Protein AF-A0A961LY29-F1 (afdb_monomer_lite)

Foldseek 3Di:
DVVQVVVLVVVCVVVVVPDDDLVVCLVSVVSRDPDPVVSVVSNPCNVVVVSVVVVVVPDDD

Sequence (61 aa):
GVAETIDWAKCLLALDVIALSPEVIADTLGAILKYQDDIARIQGSEAKKILDEARKSLQPA

Radius of gyration: 12.0 Å; chains: 1; bounding box: 28×26×25 Å

pLDDT: mean 82.19, std 6.92, range [52.78, 89.88]

Structure (mmCIF, N/CA/C/O backbone):
data_AF-A0A961LY29-F1
#
_entry.id   AF-A0A961LY29-F1
#
loop_
_atom_site.group_PDB
_atom_site.id
_atom_site.type_symbol
_atom_site.label_atom_id
_atom_site.label_alt_id
_atom_site.label_comp_id
_atom_site.label_asym_id
_atom_site.label_entity_id
_atom_site.label_seq_id
_atom_site.pdbx_PDB_ins_code
_atom_site.Cartn_x
_atom_site.Cartn_y
_atom_site.Cartn_z
_atom_site.occupancy
_atom_site.B_iso_or_equiv
_atom_site.auth_seq_id
_atom_site.auth_comp_id
_atom_site.auth_asym_id
_atom_site.auth_atom_id
_atom_site.pdbx_PDB_model_num
ATOM 1 N N . GLY A 1 1 ? 11.556 7.296 -0.910 1.00 69.50 1 GLY A N 1
ATOM 2 C CA . GLY A 1 1 ? 11.616 8.756 -1.127 1.00 69.50 1 GLY A CA 1
ATOM 3 C C . GLY A 1 1 ? 10.303 9.248 -1.707 1.00 69.50 1 GLY A C 1
ATOM 4 O O . GLY A 1 1 ? 9.553 8.442 -2.236 1.00 69.50 1 GLY A O 1
ATOM 5 N N . VAL A 1 2 ? 10.004 10.551 -1.612 1.00 80.81 2 VAL A N 1
ATOM 6 C CA . VAL A 1 2 ? 8.691 11.105 -2.023 1.00 80.81 2 VAL A CA 1
ATOM 7 C C . VAL A 1 2 ? 8.377 10.830 -3.502 1.00 80.81 2 VAL A C 1
ATOM 9 O O . VAL A 1 2 ? 7.245 10.491 -3.827 1.00 80.81 2 VAL A O 1
ATOM 12 N N . ALA A 1 3 ? 9.378 10.903 -4.386 1.00 85.44 3 ALA A N 1
ATOM 13 C CA . ALA A 1 3 ? 9.211 10.607 -5.812 1.00 85.44 3 ALA A CA 1
ATOM 14 C C . ALA A 1 3 ? 8.762 9.155 -6.066 1.00 85.44 3 ALA A C 1
ATOM 16 O O . ALA A 1 3 ? 7.796 8.930 -6.786 1.00 85.44 3 ALA A O 1
ATOM 17 N N . GLU A 1 4 ? 9.395 8.184 -5.403 1.00 82.44 4 GLU A N 1
ATOM 18 C CA . GLU A 1 4 ? 9.067 6.758 -5.550 1.00 82.44 4 GLU A CA 1
ATOM 19 C C . GLU A 1 4 ? 7.651 6.451 -5.029 1.00 82.44 4 GLU A C 1
ATOM 21 O O . GLU A 1 4 ? 6.926 5.658 -5.622 1.00 82.44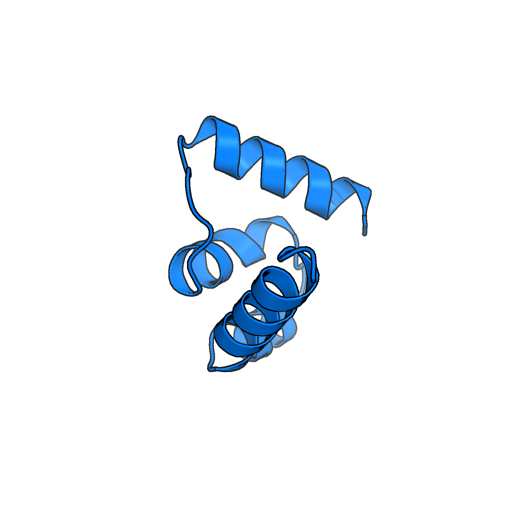 4 GLU A O 1
ATOM 26 N N . THR A 1 5 ? 7.213 7.127 -3.959 1.00 85.69 5 THR A N 1
ATOM 27 C CA . THR A 1 5 ? 5.842 7.000 -3.438 1.00 85.69 5 THR A CA 1
ATOM 28 C C . THR A 1 5 ? 4.800 7.588 -4.394 1.00 85.69 5 THR A C 1
ATOM 30 O O . THR A 1 5 ? 3.719 7.021 -4.547 1.00 85.69 5 THR A O 1
ATOM 33 N N . ILE A 1 6 ? 5.114 8.702 -5.064 1.00 86.25 6 ILE A N 1
ATOM 34 C CA . ILE A 1 6 ? 4.235 9.300 -6.081 1.00 86.25 6 ILE A CA 1
ATOM 35 C C . ILE A 1 6 ? 4.123 8.382 -7.302 1.00 86.25 6 ILE A C 1
ATOM 37 O O . ILE A 1 6 ? 3.022 8.176 -7.809 1.00 86.25 6 ILE A O 1
ATOM 41 N N . ASP A 1 7 ? 5.236 7.820 -7.773 1.00 87.44 7 ASP A N 1
ATOM 42 C CA . ASP A 1 7 ? 5.212 6.915 -8.923 1.00 87.44 7 ASP A CA 1
ATOM 43 C C . ASP A 1 7 ? 4.487 5.602 -8.605 1.00 87.44 7 ASP A C 1
ATOM 45 O O . ASP A 1 7 ? 3.714 5.117 -9.429 1.00 87.44 7 ASP A O 1
ATOM 49 N N . TRP A 1 8 ? 4.600 5.094 -7.378 1.00 89.88 8 TRP A N 1
ATOM 50 C CA . TRP A 1 8 ? 3.775 3.979 -6.913 1.00 89.88 8 TRP A CA 1
ATOM 51 C C . TRP A 1 8 ? 2.278 4.303 -6.890 1.00 89.88 8 TRP A C 1
ATOM 53 O O . TRP A 1 8 ? 1.479 3.509 -7.382 1.00 89.88 8 TRP A O 1
ATOM 63 N N . ALA A 1 9 ? 1.883 5.482 -6.400 1.00 87.31 9 ALA A N 1
ATOM 64 C CA . ALA A 1 9 ? 0.481 5.900 -6.425 1.00 87.31 9 ALA A CA 1
ATOM 65 C C . ALA A 1 9 ? -0.067 6.003 -7.861 1.00 87.31 9 ALA A C 1
ATOM 67 O O . ALA A 1 9 ? -1.208 5.617 -8.118 1.00 87.31 9 ALA A O 1
ATOM 68 N N . LYS A 1 10 ? 0.752 6.459 -8.821 1.00 87.19 10 LYS A N 1
ATOM 69 C CA . LYS A 1 10 ? 0.386 6.446 -10.248 1.00 87.19 10 LYS A CA 1
ATOM 70 C C . LYS A 1 10 ? 0.234 5.024 -10.787 1.00 87.19 10 LYS A C 1
ATOM 72 O O . LYS A 1 10 ? -0.699 4.777 -11.544 1.00 87.19 10 LYS A O 1
ATOM 77 N N . CYS A 1 11 ? 1.112 4.096 -10.400 1.0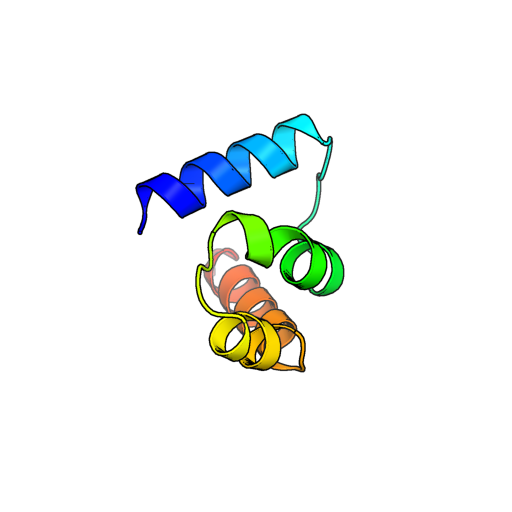0 89.19 11 CYS A N 1
ATOM 78 C CA . CYS A 1 11 ? 0.987 2.685 -10.772 1.00 89.19 11 CYS A CA 1
ATOM 79 C C . CYS A 1 11 ? -0.305 2.069 -10.225 1.00 89.19 11 CYS A C 1
ATOM 81 O O . CYS A 1 11 ? -0.998 1.376 -10.961 1.00 89.19 11 CYS A O 1
ATOM 83 N N . LEU A 1 12 ? -0.669 2.362 -8.973 1.00 88.62 12 LEU A N 1
ATOM 84 C CA . LEU A 1 12 ? -1.939 1.917 -8.392 1.00 88.62 12 LEU A CA 1
ATOM 85 C C . LEU A 1 12 ? -3.140 2.455 -9.179 1.00 88.62 12 LEU A C 1
ATOM 87 O O . LEU A 1 12 ? -4.043 1.693 -9.514 1.00 88.62 12 LEU A O 1
ATOM 91 N N . LEU A 1 13 ? -3.120 3.740 -9.543 1.00 86.69 13 LEU A N 1
ATOM 92 C CA . LEU A 1 13 ? -4.171 4.338 -10.366 1.00 86.69 13 LEU A CA 1
ATOM 93 C C . LEU A 1 13 ? -4.251 3.694 -11.760 1.00 86.69 13 LEU A C 1
ATOM 95 O O . LEU A 1 13 ? -5.343 3.456 -12.265 1.00 86.69 13 LEU A O 1
ATOM 99 N N . ALA A 1 14 ? -3.108 3.375 -12.372 1.00 88.38 14 ALA A N 1
ATOM 100 C CA . ALA A 1 14 ? -3.052 2.688 -13.663 1.00 88.38 14 ALA A CA 1
ATOM 101 C C . ALA A 1 14 ? -3.568 1.237 -13.601 1.00 88.38 14 ALA A C 1
ATOM 103 O O . ALA A 1 14 ? -4.029 0.713 -14.612 1.00 88.38 14 ALA A O 1
ATOM 104 N N . LEU A 1 15 ? -3.509 0.603 -12.425 1.00 87.31 15 LEU A N 1
ATOM 105 C CA . LEU A 1 15 ? -4.076 -0.720 -12.143 1.00 87.31 15 LEU A CA 1
ATOM 106 C C . LEU A 1 15 ? -5.559 -0.663 -11.728 1.00 87.31 15 LEU A C 1
ATOM 108 O O . LEU A 1 15 ? -6.102 -1.673 -11.289 1.00 87.31 15 LEU A O 1
ATOM 112 N N . ASP A 1 16 ? -6.201 0.503 -11.852 1.00 88.69 16 ASP A N 1
ATOM 113 C CA . ASP A 1 16 ? -7.592 0.760 -11.456 1.00 88.69 16 ASP A CA 1
ATOM 114 C C . ASP A 1 16 ? -7.864 0.501 -9.959 1.00 88.69 16 ASP A C 1
ATOM 116 O O . ASP A 1 16 ? -8.969 0.167 -9.528 1.00 88.69 16 ASP A O 1
ATOM 120 N N . VAL A 1 17 ? -6.838 0.679 -9.120 1.00 87.50 17 VAL A N 1
ATOM 121 C CA . VAL A 1 17 ? -6.978 0.615 -7.663 1.00 87.50 17 VAL A CA 1
ATOM 122 C C . VAL A 1 17 ? -7.608 1.917 -7.169 1.00 87.50 17 VAL A C 1
ATOM 124 O O . VAL A 1 17 ? -6.935 2.913 -6.903 1.00 87.50 17 VAL A O 1
ATOM 127 N N . ILE A 1 18 ? -8.926 1.890 -7.007 1.00 82.31 18 ILE A N 1
ATOM 128 C CA . ILE A 1 18 ? -9.748 3.024 -6.545 1.00 82.31 18 ILE A CA 1
ATOM 129 C C . ILE A 1 18 ? -9.738 3.223 -5.022 1.00 82.31 18 ILE A C 1
ATOM 131 O O . ILE A 1 18 ? -10.111 4.290 -4.534 1.00 82.31 18 ILE A O 1
ATOM 135 N N . ALA A 1 19 ? -9.307 2.221 -4.252 1.00 83.00 19 ALA A N 1
ATOM 136 C CA . ALA A 1 19 ? -9.201 2.314 -2.801 1.00 83.00 19 ALA A CA 1
ATOM 137 C C . ALA A 1 19 ? -7.946 1.607 -2.285 1.00 83.00 19 ALA A C 1
ATOM 139 O O . ALA A 1 19 ? -7.704 0.439 -2.577 1.00 83.00 19 ALA A O 1
ATOM 140 N N . LEU A 1 20 ? -7.182 2.305 -1.444 1.00 83.44 20 LEU A N 1
ATOM 141 C CA . LEU A 1 20 ? -6.082 1.705 -0.695 1.00 83.44 20 LEU A CA 1
ATOM 142 C C . LEU A 1 20 ? -6.646 0.785 0.392 1.00 83.44 20 LEU A C 1
ATOM 144 O O . LEU A 1 20 ? -7.394 1.243 1.264 1.00 83.44 20 LEU A O 1
ATOM 148 N N . SER A 1 21 ? -6.265 -0.492 0.347 1.00 85.19 21 SER A N 1
ATOM 149 C CA . SER A 1 21 ? -6.475 -1.477 1.411 1.00 85.19 21 SER A CA 1
ATOM 150 C C . SER A 1 21 ? -5.125 -1.925 1.989 1.00 85.19 21 SER A C 1
ATOM 152 O O . SER A 1 21 ? -4.101 -1.801 1.313 1.00 85.19 21 SER A O 1
ATOM 154 N N . PRO A 1 22 ? -5.088 -2.455 3.226 1.00 83.94 22 PRO A N 1
ATOM 155 C CA . PRO A 1 22 ? -3.853 -2.986 3.804 1.00 83.94 22 PRO A CA 1
ATOM 156 C C . PRO A 1 22 ? -3.217 -4.089 2.946 1.00 83.94 22 PRO A C 1
ATOM 158 O O . PRO A 1 22 ? -1.997 -4.159 2.870 1.00 83.94 22 PRO A O 1
ATOM 161 N N . GLU A 1 23 ? -4.036 -4.896 2.269 1.00 83.25 23 GLU A N 1
ATOM 162 C CA . GLU A 1 23 ? -3.600 -5.955 1.347 1.00 83.25 23 GLU A CA 1
ATOM 163 C C . GLU A 1 23 ? -2.915 -5.367 0.110 1.00 83.25 23 GLU A C 1
ATOM 165 O O . GLU A 1 23 ? -1.780 -5.713 -0.189 1.00 83.25 23 GLU A O 1
ATOM 170 N N . VAL A 1 24 ? -3.537 -4.381 -0.548 1.00 86.94 24 VAL A N 1
ATOM 171 C CA . VAL A 1 24 ? -2.941 -3.707 -1.714 1.00 86.94 24 VAL A CA 1
ATOM 172 C C . VAL A 1 24 ? -1.619 -3.035 -1.346 1.00 86.94 24 VAL A C 1
ATOM 174 O O . VAL A 1 24 ? -0.656 -3.089 -2.108 1.00 86.94 24 VAL A O 1
ATOM 177 N N . ILE A 1 25 ? -1.555 -2.412 -0.168 1.00 85.19 25 ILE A N 1
ATOM 178 C CA . ILE A 1 25 ? -0.324 -1.815 0.355 1.00 85.19 25 ILE A CA 1
ATOM 179 C C . ILE A 1 25 ? 0.735 -2.908 0.536 1.00 85.19 25 ILE A C 1
ATOM 181 O O . ILE A 1 25 ? 1.829 -2.770 0.003 1.00 85.19 25 ILE A O 1
ATOM 185 N N . ALA A 1 26 ? 0.406 -4.004 1.222 1.00 83.19 26 ALA A N 1
ATOM 186 C CA . ALA A 1 26 ? 1.302 -5.133 1.478 1.00 83.19 26 ALA A CA 1
ATOM 187 C C . ALA A 1 26 ? 1.849 -5.795 0.200 1.00 83.19 26 ALA A C 1
ATOM 189 O O . ALA A 1 26 ? 3.037 -6.129 0.152 1.00 83.19 26 ALA A O 1
ATOM 190 N N . ASP A 1 27 ? 1.006 -5.947 -0.819 1.00 84.06 27 ASP A N 1
ATOM 191 C CA . ASP A 1 27 ? 1.339 -6.632 -2.072 1.00 84.06 27 ASP A CA 1
ATOM 192 C C . ASP A 1 27 ? 2.161 -5.754 -3.024 1.00 84.06 27 ASP A C 1
ATOM 194 O O . ASP A 1 27 ? 2.924 -6.257 -3.848 1.00 84.06 27 ASP A O 1
ATOM 198 N N . THR A 1 28 ? 2.038 -4.428 -2.909 1.00 85.69 28 THR A N 1
ATOM 199 C CA . THR A 1 28 ? 2.676 -3.479 -3.838 1.00 85.69 28 THR A CA 1
ATOM 200 C C . THR A 1 28 ? 3.802 -2.657 -3.209 1.00 85.69 28 THR A C 1
ATOM 202 O O . THR A 1 28 ? 4.546 -1.995 -3.935 1.00 85.69 28 THR A O 1
ATOM 205 N N . LEU A 1 29 ? 4.006 -2.738 -1.886 1.00 82.19 29 LEU A N 1
ATOM 206 C CA . LEU A 1 29 ? 5.095 -2.048 -1.179 1.00 82.19 29 LEU A CA 1
ATOM 207 C C . LEU A 1 29 ? 6.486 -2.465 -1.661 1.00 82.19 29 LEU A C 1
ATOM 209 O O . LEU A 1 29 ? 7.423 -1.667 -1.592 1.00 82.19 29 LEU A 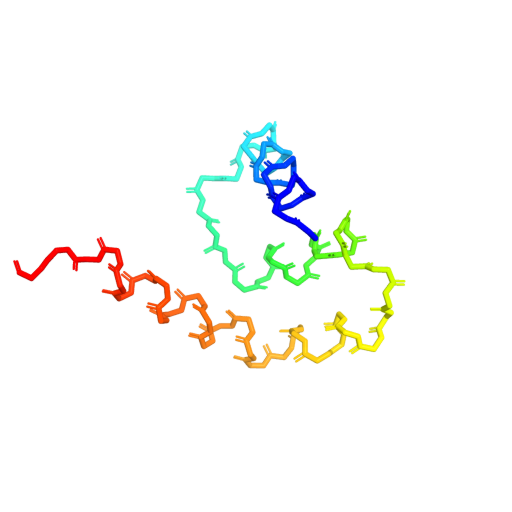O 1
ATOM 213 N N . GLY A 1 30 ? 6.610 -3.690 -2.183 1.00 81.19 30 GLY A N 1
ATOM 214 C CA . GLY A 1 30 ? 7.838 -4.198 -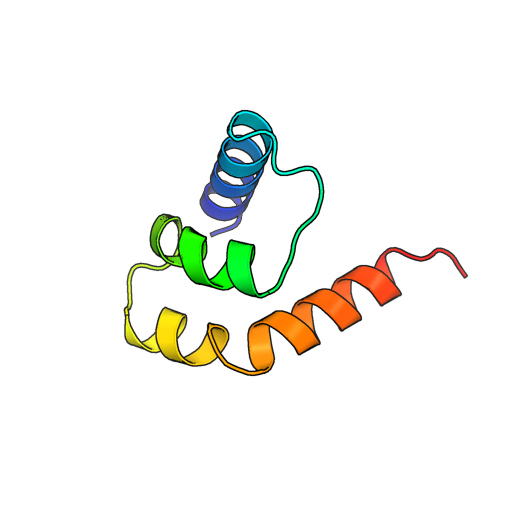2.797 1.00 81.19 30 GLY A CA 1
ATOM 215 C C . GLY A 1 30 ? 8.302 -3.400 -4.019 1.00 81.19 30 GLY A C 1
ATOM 216 O O . GLY A 1 30 ? 9.458 -3.508 -4.410 1.00 81.19 30 GLY A O 1
ATOM 217 N N . ALA A 1 31 ? 7.438 -2.556 -4.596 1.00 80.31 31 ALA A N 1
ATOM 218 C CA . ALA A 1 31 ? 7.813 -1.639 -5.672 1.00 80.31 31 ALA A CA 1
ATOM 219 C C . ALA A 1 31 ? 8.572 -0.390 -5.177 1.00 80.31 31 ALA A C 1
ATOM 221 O O . ALA A 1 31 ? 9.229 0.272 -5.976 1.00 80.31 31 ALA A O 1
ATOM 222 N N . ILE A 1 32 ? 8.484 -0.056 -3.882 1.00 82.00 32 ILE A N 1
ATOM 223 C CA . ILE A 1 32 ? 9.080 1.160 -3.295 1.00 82.00 32 ILE A CA 1
ATOM 224 C C . ILE A 1 32 ? 10.168 0.821 -2.269 1.00 82.00 32 ILE A C 1
ATOM 226 O O . ILE A 1 32 ? 11.144 1.559 -2.123 1.00 82.00 32 ILE A O 1
ATOM 230 N N . LEU A 1 33 ? 10.005 -0.272 -1.522 1.00 79.94 33 LEU A N 1
ATOM 231 C CA . LEU A 1 33 ? 10.936 -0.676 -0.473 1.00 79.94 33 LEU A CA 1
ATOM 232 C C . LEU A 1 33 ? 11.994 -1.630 -1.021 1.00 79.94 33 LEU A C 1
ATOM 234 O O . LEU A 1 33 ? 11.683 -2.652 -1.622 1.00 79.94 33 LEU A O 1
ATOM 238 N N . LYS A 1 34 ? 13.265 -1.306 -0.765 1.00 79.69 34 LYS A N 1
ATOM 239 C CA . LYS A 1 34 ? 14.407 -2.141 -1.168 1.00 79.69 34 LYS A CA 1
ATOM 240 C C . LYS A 1 34 ? 14.701 -3.279 -0.191 1.00 79.69 34 LYS A C 1
ATOM 242 O O . LYS A 1 34 ? 15.352 -4.245 -0.579 1.00 79.69 34 LYS A O 1
ATOM 247 N N . TYR A 1 35 ? 14.268 -3.156 1.064 1.00 82.38 35 TYR A N 1
ATOM 248 C CA . TYR A 1 35 ? 14.563 -4.122 2.118 1.00 82.38 35 TYR A CA 1
ATOM 249 C C . TYR A 1 35 ? 13.332 -4.966 2.444 1.00 82.38 35 TYR A C 1
ATOM 251 O O . TYR A 1 35 ? 12.274 -4.441 2.792 1.00 82.38 35 TYR A O 1
ATOM 259 N N . GLN A 1 36 ? 13.498 -6.287 2.387 1.00 73.62 36 GLN A N 1
ATOM 260 C CA . GLN A 1 36 ? 12.446 -7.247 2.731 1.00 73.62 36 GLN A CA 1
ATOM 261 C C . GLN A 1 36 ? 12.030 -7.152 4.206 1.00 73.62 36 GLN A C 1
ATOM 263 O O . GLN A 1 36 ? 10.857 -7.350 4.514 1.00 73.62 36 GLN A O 1
ATOM 268 N N . ASP A 1 37 ? 12.948 -6.784 5.106 1.00 79.50 37 ASP A N 1
ATOM 269 C CA . ASP A 1 37 ? 12.638 -6.536 6.520 1.00 79.50 37 ASP A CA 1
ATOM 270 C C . ASP A 1 37 ? 11.667 -5.362 6.713 1.00 79.50 37 ASP A C 1
ATOM 272 O O . ASP A 1 37 ? 10.748 -5.446 7.530 1.00 79.50 37 ASP A O 1
ATOM 276 N 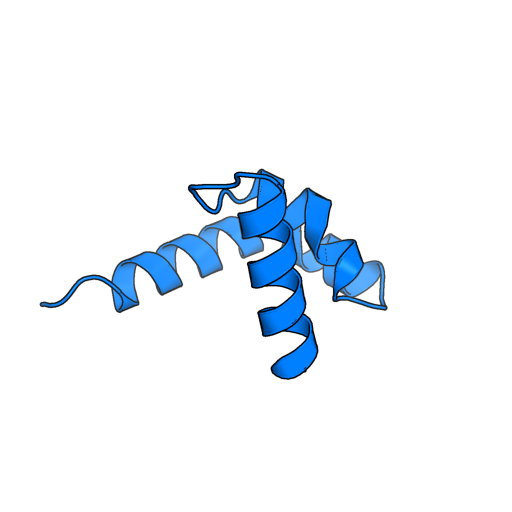N . ASP A 1 38 ? 11.810 -4.285 5.934 1.00 80.81 38 ASP A N 1
ATOM 277 C CA . ASP A 1 38 ? 10.896 -3.139 6.003 1.00 80.81 38 ASP A CA 1
ATOM 278 C C . ASP A 1 38 ? 9.497 -3.511 5.491 1.00 80.81 38 ASP A C 1
ATOM 280 O O . ASP A 1 38 ? 8.489 -3.093 6.065 1.00 80.81 38 ASP A O 1
ATOM 284 N N . ILE A 1 39 ? 9.425 -4.354 4.457 1.00 78.38 39 ILE A N 1
ATOM 285 C CA . ILE A 1 39 ? 8.160 -4.886 3.933 1.00 78.38 39 ILE A CA 1
ATOM 286 C C . ILE A 1 39 ? 7.490 -5.775 4.986 1.00 78.38 39 ILE A C 1
ATOM 288 O O . ILE A 1 39 ? 6.317 -5.570 5.298 1.00 78.38 39 ILE A O 1
ATOM 292 N N . ALA A 1 40 ? 8.236 -6.696 5.602 1.00 80.56 40 ALA A N 1
ATOM 293 C CA . ALA A 1 40 ? 7.716 -7.603 6.627 1.00 80.56 40 ALA A CA 1
ATOM 294 C C . ALA A 1 40 ? 7.161 -6.856 7.853 1.00 80.56 40 ALA A C 1
ATOM 296 O O . ALA A 1 40 ? 6.146 -7.258 8.425 1.00 80.56 40 ALA A O 1
ATOM 297 N N . ARG A 1 41 ? 7.782 -5.732 8.235 1.00 80.69 41 ARG A N 1
ATOM 298 C CA . ARG A 1 41 ? 7.283 -4.874 9.321 1.00 80.69 41 ARG A CA 1
ATOM 299 C C . ARG A 1 41 ? 5.943 -4.217 8.995 1.00 80.69 41 ARG A C 1
ATOM 301 O O . ARG A 1 41 ? 5.137 -4.024 9.903 1.00 80.69 41 ARG A O 1
ATOM 308 N N . ILE A 1 42 ? 5.701 -3.876 7.728 1.00 77.31 42 ILE A N 1
ATOM 309 C CA . ILE A 1 42 ? 4.490 -3.160 7.303 1.00 77.31 42 ILE A CA 1
ATOM 310 C C . ILE A 1 42 ? 3.347 -4.114 6.931 1.00 77.31 42 ILE A C 1
ATOM 312 O O . ILE A 1 42 ? 2.198 -3.794 7.235 1.00 77.31 42 ILE A O 1
ATOM 316 N N . GLN A 1 43 ? 3.637 -5.297 6.369 1.00 71.00 43 GLN A N 1
ATOM 317 C CA . GLN A 1 43 ? 2.638 -6.310 5.976 1.00 71.00 43 GLN A CA 1
ATOM 318 C C . GLN A 1 43 ? 1.737 -6.803 7.128 1.00 71.00 43 GLN A C 1
ATOM 320 O O . GLN A 1 43 ? 0.681 -7.379 6.882 1.00 71.00 43 GLN A O 1
ATOM 325 N N . GLY A 1 44 ? 2.132 -6.582 8.385 1.00 72.56 44 GLY A N 1
ATOM 326 C CA . GLY A 1 44 ? 1.315 -6.886 9.559 1.00 72.56 44 GLY A CA 1
ATOM 327 C C . GLY A 1 44 ? 0.227 -5.842 9.855 1.00 72.56 44 GLY A C 1
ATOM 328 O O . GLY A 1 44 ? -0.371 -5.221 8.979 1.00 72.56 44 GLY A O 1
ATOM 329 N N . SER A 1 45 ? -0.041 -5.610 11.142 1.00 78.31 45 SER A N 1
ATOM 330 C CA . SER A 1 45 ? -1.061 -4.645 11.580 1.00 78.31 45 SER A CA 1
ATOM 331 C C . SER A 1 45 ? -0.720 -3.182 11.273 1.00 78.31 45 SER A C 1
ATOM 333 O O . SER A 1 45 ? -1.594 -2.321 11.365 1.00 78.31 45 SER A O 1
ATOM 335 N N . GLU A 1 46 ? 0.539 -2.891 10.946 1.00 84.00 46 GLU A N 1
ATOM 336 C CA . GLU A 1 46 ? 1.049 -1.527 10.799 1.00 84.00 46 GLU A CA 1
ATOM 337 C C . GLU A 1 46 ? 0.491 -0.828 9.558 1.00 84.00 46 GLU A C 1
ATOM 339 O O . GLU A 1 46 ? 0.028 0.306 9.675 1.00 84.00 46 GLU A O 1
ATOM 344 N N . ALA A 1 47 ? 0.401 -1.514 8.407 1.00 83.88 47 ALA A N 1
ATOM 345 C CA . ALA A 1 47 ? -0.239 -0.953 7.211 1.00 83.88 47 ALA A CA 1
ATOM 346 C C . ALA A 1 47 ? -1.676 -0.494 7.493 1.00 83.88 47 ALA A C 1
ATOM 348 O O . ALA A 1 47 ? -2.090 0.588 7.077 1.00 83.88 47 ALA A O 1
ATOM 349 N N . LYS A 1 48 ? -2.434 -1.297 8.249 1.00 84.88 48 LYS A N 1
ATOM 350 C CA . LYS A 1 48 ? -3.815 -0.976 8.619 1.00 84.88 48 LYS A CA 1
ATOM 351 C C . LYS A 1 48 ? -3.900 0.229 9.556 1.00 84.88 48 LYS A C 1
ATOM 353 O O . LYS A 1 48 ? -4.767 1.073 9.348 1.00 84.88 48 LYS A O 1
ATOM 358 N N . LYS A 1 49 ? -3.027 0.316 10.565 1.00 87.31 49 LYS A N 1
ATOM 359 C CA . LYS A 1 49 ? -2.993 1.454 11.502 1.00 87.31 49 LYS A CA 1
ATOM 360 C C . LYS A 1 49 ? -2.661 2.759 10.781 1.00 87.31 49 LYS A C 1
ATOM 362 O O . LYS A 1 49 ? -3.404 3.723 10.916 1.00 87.31 49 LYS A O 1
ATOM 367 N N . ILE A 1 50 ? -1.611 2.755 9.960 1.00 86.69 50 ILE A N 1
ATOM 368 C CA . ILE A 1 50 ? -1.176 3.936 9.198 1.00 86.69 50 ILE A CA 1
ATOM 369 C C . ILE A 1 50 ? -2.266 4.372 8.213 1.00 86.69 50 ILE A C 1
ATOM 371 O O . ILE A 1 50 ? -2.543 5.561 8.079 1.00 86.69 50 ILE A O 1
ATOM 375 N N . LEU A 1 51 ? -2.922 3.417 7.545 1.00 85.94 51 LEU A N 1
ATOM 376 C CA . LEU A 1 51 ? -4.034 3.714 6.643 1.00 85.94 51 LEU A CA 1
ATOM 377 C C . LEU A 1 51 ? -5.232 4.331 7.383 1.00 85.94 51 LEU A C 1
ATOM 379 O O . LEU A 1 51 ? -5.857 5.251 6.860 1.00 85.94 51 LEU A O 1
ATOM 383 N N . ASP A 1 52 ? -5.556 3.845 8.582 1.00 87.50 52 ASP A N 1
ATOM 384 C CA . ASP A 1 52 ? -6.625 4.408 9.417 1.00 87.50 52 ASP A CA 1
ATOM 385 C C . ASP A 1 52 ? -6.296 5.836 9.878 1.00 87.50 52 ASP A C 1
ATOM 387 O O . ASP A 1 52 ? -7.130 6.734 9.755 1.00 87.50 52 ASP A O 1
ATOM 391 N N . GLU A 1 53 ? -5.061 6.072 10.327 1.00 87.56 53 GLU A N 1
ATOM 392 C CA . GLU A 1 53 ? -4.574 7.401 10.712 1.00 87.56 53 GLU A CA 1
ATOM 393 C C . GLU A 1 53 ? -4.587 8.384 9.536 1.00 87.56 53 GLU A C 1
ATOM 395 O O . GLU A 1 53 ? -5.084 9.503 9.673 1.00 87.56 53 GLU A O 1
ATOM 400 N N . ALA A 1 54 ? -4.113 7.961 8.360 1.00 86.62 54 ALA A N 1
ATOM 401 C CA . ALA A 1 54 ? -4.135 8.778 7.149 1.00 86.62 54 ALA A CA 1
ATOM 402 C C . ALA A 1 54 ? -5.568 9.104 6.700 1.00 86.62 54 ALA A C 1
ATOM 404 O O . ALA A 1 54 ? -5.861 10.222 6.287 1.00 86.62 54 ALA A O 1
ATOM 405 N N . ARG A 1 55 ? -6.499 8.147 6.809 1.00 85.75 55 ARG A N 1
ATOM 406 C CA . ARG A 1 55 ? -7.918 8.393 6.509 1.00 85.75 55 ARG A CA 1
ATOM 407 C C . ARG A 1 55 ? -8.553 9.370 7.495 1.00 85.75 55 ARG A C 1
ATOM 409 O O . ARG A 1 55 ? -9.359 10.195 7.073 1.00 85.75 55 ARG A O 1
ATOM 416 N N . LYS A 1 56 ? -8.193 9.296 8.779 1.00 87.06 56 LYS A N 1
ATOM 417 C CA . LYS A 1 56 ? -8.652 10.245 9.805 1.00 87.06 56 LYS A CA 1
ATOM 418 C C . LYS A 1 56 ? -8.121 11.653 9.566 1.00 87.06 56 LYS A C 1
ATOM 420 O O . LYS A 1 56 ? -8.879 12.599 9.729 1.00 87.06 56 LYS A O 1
ATOM 425 N N . SER A 1 57 ? -6.863 11.803 9.152 1.00 84.88 57 SER A N 1
ATOM 426 C CA . SER A 1 57 ? -6.291 13.124 8.853 1.00 84.88 57 SER A CA 1
ATOM 427 C C . SER A 1 57 ? -6.847 13.758 7.572 1.00 84.88 57 SER A C 1
ATOM 429 O O . SER A 1 57 ? -6.809 14.977 7.431 1.00 84.88 57 SER A O 1
ATOM 431 N N . LEU A 1 58 ? -7.387 12.948 6.656 1.00 77.25 58 LEU A N 1
ATOM 432 C CA . LEU A 1 58 ? -8.055 13.397 5.429 1.00 77.25 58 LEU A CA 1
ATOM 433 C C . LEU A 1 58 ? -9.523 13.805 5.632 1.00 77.25 58 LEU A C 1
ATOM 435 O O . LEU A 1 58 ? -10.088 14.440 4.741 1.00 77.25 58 LEU A O 1
ATOM 439 N N . GLN A 1 59 ? -10.156 13.448 6.755 1.00 70.31 59 GLN A N 1
ATOM 440 C CA . GLN A 1 59 ? -11.500 13.931 7.072 1.00 70.31 59 GLN A CA 1
ATOM 441 C C . GLN A 1 59 ? -11.399 15.370 7.601 1.00 70.31 59 GLN A C 1
ATOM 443 O O . GLN A 1 59 ? -10.786 15.577 8.650 1.00 70.31 59 GLN A O 1
ATOM 448 N N . PRO A 1 60 ? -11.959 16.377 6.900 1.00 52.78 60 PRO A N 1
ATOM 449 C CA . 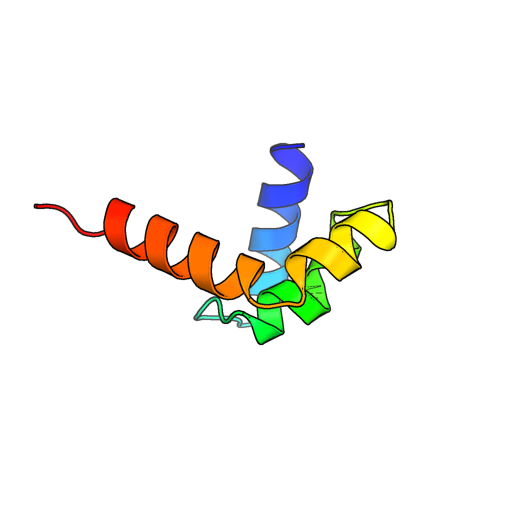PRO A 1 60 ? -12.067 17.713 7.468 1.00 52.78 60 PRO A CA 1
ATOM 450 C C . PRO A 1 60 ? -12.985 17.660 8.698 1.00 52.78 60 PRO A C 1
ATOM 452 O O . PRO A 1 60 ? -13.980 16.933 8.690 1.00 52.78 60 PRO A O 1
ATOM 455 N N . ALA A 1 61 ? -12.595 18.391 9.745 1.00 56.25 61 ALA A N 1
ATOM 456 C CA . ALA A 1 61 ? -13.351 18.533 10.990 1.00 56.25 61 ALA A CA 1
ATOM 457 C C . ALA A 1 61 ? -14.769 19.080 10.766 1.00 56.25 61 ALA A C 1
ATOM 459 O O . ALA A 1 61 ? -14.940 19.916 9.846 1.00 56.25 61 ALA A O 1
#

Secondary structure (DSSP, 8-state):
-HHHHHHHHHHHHHTT--S--HHHHHHHGGGT-S-HHHHHHHTTHHHHHHHHHHHHHHS--